Protein AF-A0A3C0JM00-F1 (afdb_monomer_lite)

Sequence (123 aa):
SAAAGGINLKIEYRDLKAKASAVDPAQVEHMDSFAVLSFDSEEAAATHMALMTGPDSGMHDMDETIGDASVSLEANQGGMGSVVAFKKGEWVVSLHTSHPNGDTPLMDRAALESLARAVTGRL

Structure (mmCIF, N/CA/C/O backbone):
data_AF-A0A3C0JM00-F1
#
_entry.id   AF-A0A3C0JM00-F1
#
loop_
_atom_site.group_PDB
_atom_site.id
_atom_site.type_symbol
_atom_site.label_atom_id
_atom_site.label_alt_id
_atom_site.label_comp_id
_atom_site.label_asym_id
_atom_site.label_entity_id
_atom_site.label_seq_id
_atom_site.pdbx_PDB_ins_code
_atom_site.Cartn_x
_atom_site.Cartn_y
_atom_site.Cartn_z
_atom_site.occupancy
_atom_site.B_iso_or_equiv
_atom_site.auth_seq_id
_atom_site.auth_comp_id
_atom_site.auth_asym_id
_atom_site.auth_atom_id
_atom_site.pdbx_PDB_model_num
ATOM 1 N N . SER A 1 1 ? -0.502 17.411 26.386 1.00 37.38 1 SER A N 1
ATOM 2 C CA . SER A 1 1 ? -0.306 15.966 26.595 1.00 37.38 1 SER A CA 1
ATOM 3 C C . SER A 1 1 ? -1.223 15.220 25.648 1.00 37.38 1 SER A C 1
ATOM 5 O O . SER A 1 1 ? -2.420 15.213 25.891 1.00 37.38 1 SER A O 1
ATOM 7 N N . ALA A 1 2 ? -0.708 14.701 24.532 1.00 37.62 2 ALA A N 1
ATOM 8 C CA . ALA A 1 2 ? -1.488 13.876 23.609 1.00 37.62 2 ALA A CA 1
ATOM 9 C C . ALA A 1 2 ? -1.155 12.413 23.910 1.00 37.62 2 ALA A C 1
ATOM 11 O O . ALA A 1 2 ? 0.019 12.045 23.947 1.00 37.62 2 ALA A O 1
ATOM 12 N N . ALA A 1 3 ? -2.174 11.623 24.237 1.00 37.56 3 ALA A N 1
ATOM 13 C CA . ALA A 1 3 ? -2.018 10.226 24.591 1.00 37.56 3 ALA A CA 1
ATOM 14 C C . ALA A 1 3 ? -1.554 9.436 23.363 1.00 37.56 3 ALA A C 1
ATOM 16 O O . ALA A 1 3 ? -2.280 9.325 22.380 1.00 37.56 3 ALA A O 1
ATOM 17 N N . ALA A 1 4 ? -0.352 8.869 23.444 1.00 41.81 4 ALA A N 1
ATOM 18 C CA . ALA A 1 4 ? 0.059 7.754 22.608 1.00 41.81 4 ALA A CA 1
ATOM 19 C C . ALA A 1 4 ? -0.768 6.530 23.035 1.00 41.81 4 ALA A C 1
ATOM 21 O O . ALA A 1 4 ? -0.340 5.729 23.865 1.00 41.81 4 ALA A O 1
ATOM 22 N N . GLY A 1 5 ? -2.007 6.446 22.546 1.00 37.75 5 GLY A N 1
ATOM 23 C CA . GLY A 1 5 ? -2.804 5.230 22.624 1.00 37.75 5 GLY A CA 1
ATOM 24 C C . GLY A 1 5 ? -2.106 4.177 21.778 1.00 37.75 5 GLY A C 1
ATOM 25 O O . GLY A 1 5 ? -2.043 4.316 20.561 1.00 37.75 5 GLY A O 1
ATOM 26 N N . GLY A 1 6 ? -1.504 3.182 22.430 1.00 41.41 6 GLY A N 1
ATOM 27 C CA . GLY A 1 6 ? -0.809 2.092 21.756 1.00 41.41 6 GLY A CA 1
ATOM 28 C C . GLY A 1 6 ? -1.762 1.382 20.805 1.00 41.41 6 GLY A C 1
ATOM 29 O O . GLY A 1 6 ? -2.670 0.683 21.246 1.00 41.41 6 GLY A O 1
ATOM 30 N N . ILE A 1 7 ? -1.565 1.589 19.505 1.00 52.59 7 ILE A N 1
ATOM 31 C CA . ILE A 1 7 ? -2.244 0.829 18.462 1.00 52.59 7 ILE A CA 1
ATOM 32 C C . ILE A 1 7 ? -1.771 -0.619 18.629 1.00 52.59 7 ILE A C 1
ATOM 34 O O . ILE A 1 7 ? -0.581 -0.900 18.468 1.00 52.59 7 ILE A O 1
ATOM 38 N N . ASN A 1 8 ? -2.672 -1.533 18.998 1.00 47.41 8 ASN A N 1
ATOM 39 C CA . ASN A 1 8 ? -2.371 -2.961 18.984 1.00 47.41 8 ASN A CA 1
ATOM 40 C C . ASN A 1 8 ? -2.276 -3.394 17.520 1.00 47.41 8 ASN A C 1
ATOM 42 O O . ASN A 1 8 ? -3.269 -3.619 16.840 1.00 47.41 8 ASN A O 1
ATOM 46 N N . LEU A 1 9 ? -1.050 -3.441 17.010 1.00 42.78 9 LEU A N 1
ATOM 47 C CA . LEU A 1 9 ? -0.777 -3.857 15.646 1.00 42.78 9 LEU A CA 1
ATOM 48 C C . LEU A 1 9 ? -0.596 -5.375 15.625 1.00 42.78 9 LEU A C 1
ATOM 50 O O . LEU A 1 9 ? 0.420 -5.895 16.093 1.00 42.78 9 LEU A O 1
ATOM 54 N N . LYS A 1 10 ? -1.557 -6.101 15.052 1.00 47.41 10 LYS A N 1
ATOM 55 C CA . LYS A 1 10 ? -1.349 -7.509 14.714 1.00 47.41 10 LYS A CA 1
ATOM 56 C C . LYS A 1 10 ? -0.711 -7.595 13.328 1.00 47.41 10 LYS A C 1
ATOM 58 O O . LYS A 1 10 ? -1.399 -7.566 12.313 1.00 47.41 10 LYS A O 1
ATOM 63 N N . ILE A 1 11 ? 0.615 -7.710 13.284 1.00 46.84 11 ILE A N 1
ATOM 64 C CA . ILE A 1 11 ? 1.329 -7.984 12.031 1.00 46.84 11 ILE A CA 1
ATOM 65 C C . ILE A 1 11 ? 1.238 -9.487 11.750 1.00 46.84 11 ILE A C 1
ATOM 67 O O . ILE A 1 11 ? 1.903 -10.289 12.405 1.00 46.84 11 ILE A O 1
ATOM 71 N N . GLU A 1 12 ? 0.423 -9.884 10.775 1.00 46.72 12 GLU A N 1
ATOM 72 C CA . GLU A 1 12 ? 0.455 -11.242 10.228 1.00 46.72 12 GLU A CA 1
ATOM 73 C C . GLU A 1 12 ? 1.286 -11.258 8.945 1.00 46.72 12 GLU A C 1
ATOM 75 O O . GLU A 1 12 ? 0.844 -10.787 7.899 1.00 46.72 12 GLU A O 1
ATOM 80 N N . TYR A 1 13 ? 2.478 -11.856 8.998 1.00 42.78 13 TYR A N 1
ATOM 81 C CA . TYR A 1 13 ? 3.215 -12.168 7.778 1.00 42.78 13 TYR A CA 1
ATOM 82 C C . TYR A 1 13 ? 2.542 -13.359 7.092 1.00 42.78 13 TYR A C 1
ATOM 84 O O . TYR A 1 13 ? 2.705 -14.512 7.495 1.00 42.78 13 TYR A O 1
ATOM 92 N N . ARG A 1 14 ? 1.719 -13.080 6.082 1.00 48.53 14 ARG A N 1
ATOM 93 C CA . ARG A 1 14 ? 1.133 -14.111 5.225 1.00 48.53 14 ARG A CA 1
ATOM 94 C C . ARG A 1 14 ? 2.031 -14.269 4.005 1.00 48.53 14 A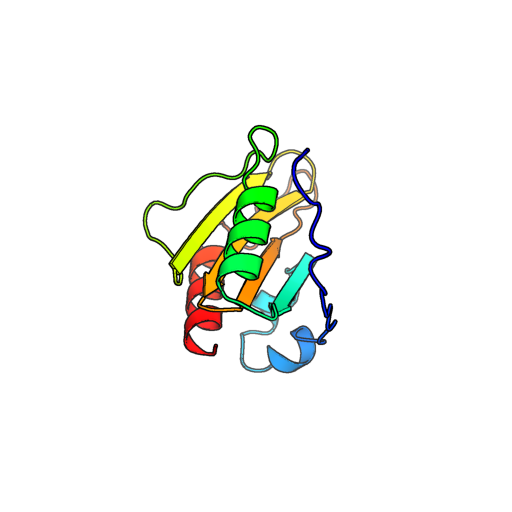RG A C 1
ATOM 96 O O . ARG A 1 14 ? 2.308 -13.287 3.325 1.00 48.53 14 ARG A O 1
ATOM 103 N N . ASP A 1 15 ? 2.443 -15.500 3.708 1.00 55.28 15 ASP A N 1
ATOM 104 C CA . ASP A 1 15 ? 3.100 -15.828 2.440 1.00 55.28 15 ASP A CA 1
ATOM 105 C C . ASP A 1 15 ? 2.067 -15.720 1.310 1.00 55.28 15 ASP A C 1
ATOM 107 O O . ASP A 1 15 ? 1.379 -16.672 0.926 1.00 55.28 15 ASP A O 1
ATOM 111 N N . LEU A 1 16 ? 1.875 -14.488 0.850 1.00 52.75 16 LEU A N 1
ATOM 112 C CA . LEU A 1 16 ? 0.932 -14.163 -0.206 1.00 52.75 16 LEU A CA 1
ATOM 113 C C . LEU A 1 16 ? 1.538 -14.404 -1.587 1.00 52.75 16 LEU A C 1
ATOM 115 O O . LEU A 1 16 ? 0.774 -14.459 -2.542 1.00 52.75 16 LEU A O 1
ATOM 119 N N . LYS A 1 17 ? 2.845 -14.692 -1.689 1.00 48.72 17 LYS A N 1
ATOM 120 C CA . LYS A 1 17 ? 3.467 -15.237 -2.905 1.00 48.72 17 LYS A CA 1
ATOM 121 C C . LYS A 1 17 ? 2.892 -16.619 -3.220 1.00 48.72 17 LYS A C 1
ATOM 123 O O . LYS A 1 17 ? 2.492 -16.864 -4.355 1.00 48.72 17 LYS A O 1
ATOM 128 N N . ALA A 1 18 ? 2.704 -17.467 -2.208 1.00 54.00 18 ALA A N 1
ATOM 129 C CA . ALA A 1 18 ? 1.986 -18.735 -2.368 1.00 54.00 18 ALA A CA 1
ATOM 130 C C . ALA A 1 18 ? 0.491 -18.549 -2.729 1.00 54.00 18 ALA A C 1
ATOM 132 O O . ALA A 1 18 ? -0.062 -19.324 -3.516 1.00 54.00 18 ALA A O 1
ATOM 133 N N . LYS A 1 19 ? -0.179 -17.511 -2.198 1.00 50.06 19 LYS A N 1
ATOM 134 C CA . LYS A 1 19 ? -1.601 -17.215 -2.501 1.00 50.06 19 LYS A CA 1
ATOM 135 C C . LYS A 1 19 ? -1.821 -16.504 -3.840 1.00 50.06 19 LYS A C 1
ATOM 137 O O . LYS A 1 19 ? -2.896 -16.630 -4.420 1.00 50.06 19 LYS A O 1
ATOM 142 N N . ALA A 1 20 ? -0.813 -15.801 -4.340 1.00 46.47 20 ALA A N 1
ATOM 143 C CA . ALA A 1 20 ? -0.782 -15.178 -5.655 1.00 46.47 20 ALA A CA 1
ATOM 144 C C . ALA A 1 20 ? -0.442 -16.181 -6.770 1.00 46.47 20 ALA A C 1
ATOM 146 O O . ALA A 1 20 ? -0.253 -15.773 -7.902 1.00 46.47 20 ALA A O 1
ATOM 147 N N . SER A 1 21 ? -0.444 -17.490 -6.497 1.00 45.66 21 SER A N 1
ATOM 148 C CA . SER A 1 21 ? -0.339 -18.548 -7.518 1.00 45.66 21 SER A CA 1
ATOM 149 C C . SER A 1 21 ? -1.434 -18.495 -8.600 1.00 45.66 21 SER A C 1
ATOM 151 O O . SER A 1 21 ? -1.286 -19.121 -9.644 1.00 45.66 21 SER A O 1
ATOM 153 N N . ALA A 1 22 ? -2.523 -17.751 -8.363 1.00 48.53 22 ALA A N 1
ATOM 154 C CA . ALA A 1 22 ? -3.563 -17.442 -9.351 1.00 48.53 22 ALA A CA 1
ATOM 155 C C . ALA A 1 22 ? -3.298 -16.153 -10.164 1.00 48.53 22 ALA A C 1
ATOM 157 O O . ALA A 1 22 ? -4.057 -15.839 -11.080 1.00 48.53 22 ALA A O 1
ATOM 158 N N . VAL A 1 23 ? -2.268 -15.389 -9.800 1.00 50.69 23 VAL A N 1
ATOM 159 C CA . VAL A 1 23 ? -1.695 -14.277 -10.569 1.00 50.69 23 VAL A CA 1
ATOM 160 C C . VAL A 1 23 ? -0.561 -14.865 -11.413 1.00 50.69 23 VAL A C 1
ATOM 162 O O . VAL A 1 23 ? 0.042 -15.861 -11.015 1.00 50.69 23 VAL A O 1
ATOM 165 N N . ASP A 1 24 ? -0.294 -14.298 -12.591 1.00 54.09 24 ASP A N 1
ATOM 166 C CA . ASP A 1 24 ? 0.822 -14.737 -13.433 1.00 54.09 24 ASP A CA 1
ATOM 167 C C . ASP A 1 24 ? 2.117 -14.795 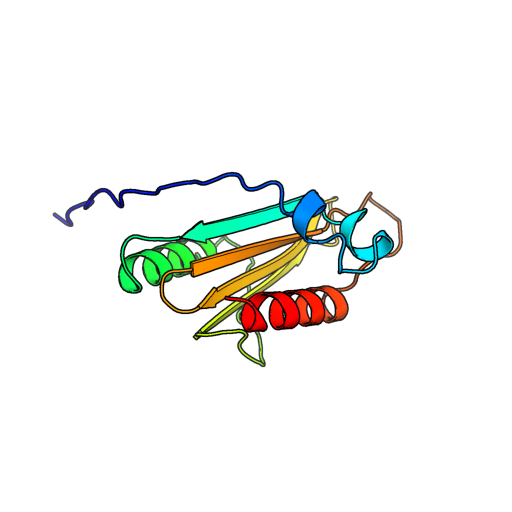-12.589 1.00 54.09 24 ASP A C 1
ATOM 169 O O . ASP A 1 24 ? 2.494 -13.776 -12.001 1.00 54.09 24 ASP A O 1
ATOM 173 N N . PRO A 1 25 ? 2.792 -15.958 -12.486 1.00 55.50 25 PRO A N 1
ATOM 174 C CA . PRO A 1 25 ? 4.016 -16.114 -11.705 1.00 55.50 25 PRO A CA 1
ATOM 175 C C . PRO A 1 25 ? 5.096 -15.085 -12.048 1.00 55.50 25 PRO A C 1
ATOM 177 O O . PRO A 1 25 ? 5.824 -14.666 -11.146 1.00 55.50 25 PRO A O 1
ATOM 180 N N . ALA A 1 26 ? 5.150 -14.622 -13.303 1.00 56.50 26 ALA A N 1
ATOM 181 C CA . ALA A 1 26 ? 6.069 -13.570 -13.727 1.00 56.50 26 ALA A CA 1
ATOM 182 C C . ALA A 1 26 ? 5.807 -12.245 -12.988 1.00 56.50 26 ALA A C 1
ATOM 184 O O . ALA A 1 26 ? 6.739 -11.529 -12.650 1.00 56.50 26 ALA A O 1
ATOM 185 N N . GLN A 1 27 ? 4.556 -11.928 -12.641 1.00 51.81 27 GLN A N 1
ATOM 186 C CA . GLN A 1 27 ? 4.233 -10.713 -11.882 1.00 51.81 27 GLN A CA 1
ATOM 187 C C . GLN A 1 27 ? 4.607 -10.812 -10.395 1.00 51.81 27 GLN A C 1
ATOM 189 O O . GLN A 1 27 ? 4.834 -9.795 -9.745 1.00 51.81 27 GLN A O 1
ATOM 194 N N . VAL A 1 28 ? 4.694 -12.025 -9.840 1.00 54.19 28 VAL A N 1
ATOM 195 C CA . VAL A 1 28 ? 5.012 -12.263 -8.418 1.00 54.19 28 VAL A CA 1
ATOM 196 C C . VAL A 1 28 ? 6.517 -12.459 -8.192 1.00 54.19 28 VAL A C 1
ATOM 198 O O . VAL A 1 28 ? 7.022 -12.239 -7.089 1.00 54.19 28 VAL A O 1
ATOM 201 N N . GLU A 1 29 ? 7.260 -12.867 -9.220 1.00 57.00 29 GLU A N 1
ATOM 202 C CA . GLU A 1 29 ? 8.717 -13.028 -9.166 1.00 57.00 29 GLU A CA 1
ATOM 203 C C . GLU A 1 29 ? 9.459 -11.697 -8.954 1.00 57.00 29 GLU A C 1
ATOM 205 O O . GLU A 1 29 ? 10.543 -11.692 -8.374 1.00 57.00 29 GLU A O 1
ATOM 210 N N . HIS A 1 30 ? 8.853 -10.574 -9.346 1.00 60.38 30 HIS A N 1
ATOM 211 C CA . HIS A 1 30 ? 9.484 -9.246 -9.369 1.00 60.38 30 HIS A CA 1
ATOM 212 C C . HIS A 1 30 ? 9.024 -8.304 -8.246 1.00 60.38 30 HIS A C 1
ATOM 214 O O . HIS A 1 30 ? 9.352 -7.118 -8.239 1.00 60.38 30 HIS A O 1
ATOM 220 N N . MET A 1 31 ? 8.255 -8.830 -7.296 1.00 62.94 31 MET A N 1
ATOM 221 C CA . MET A 1 31 ? 7.823 -8.098 -6.115 1.00 62.94 31 MET A CA 1
ATOM 222 C C . MET A 1 31 ? 8.842 -8.281 -4.995 1.00 62.94 31 MET A C 1
ATOM 224 O O . MET A 1 31 ? 9.113 -9.410 -4.583 1.00 62.94 31 MET A O 1
ATOM 228 N N . ASP A 1 32 ? 9.392 -7.171 -4.508 1.00 65.56 32 ASP A N 1
ATOM 229 C CA . ASP A 1 32 ? 10.389 -7.179 -3.437 1.00 65.56 32 ASP A CA 1
ATOM 230 C C . ASP A 1 32 ? 9.728 -7.478 -2.095 1.00 65.56 32 ASP A C 1
ATOM 232 O O . ASP A 1 32 ? 10.138 -8.367 -1.347 1.00 65.56 32 ASP A O 1
ATOM 236 N N . SER A 1 33 ? 8.618 -6.787 -1.830 1.00 67.44 33 SER A N 1
ATOM 237 C CA . SER A 1 33 ? 7.785 -7.074 -0.677 1.00 67.44 33 SER A CA 1
ATOM 238 C C . SER A 1 33 ? 6.311 -6.777 -0.935 1.00 67.44 33 SER A C 1
ATOM 240 O O . SER A 1 33 ? 5.926 -5.876 -1.680 1.00 67.44 33 SER A O 1
ATOM 242 N N . PHE A 1 34 ? 5.474 -7.593 -0.302 1.00 73.75 34 PHE A N 1
ATOM 243 C CA . PHE A 1 34 ? 4.024 -7.469 -0.278 1.00 73.75 34 PHE A CA 1
ATOM 244 C C . PHE A 1 34 ? 3.599 -7.554 1.181 1.00 73.75 34 PHE A C 1
ATOM 246 O O . PHE A 1 34 ? 3.802 -8.590 1.822 1.00 73.75 34 PHE A O 1
ATOM 253 N N . ALA A 1 35 ? 3.011 -6.487 1.711 1.00 75.94 35 ALA A N 1
ATOM 254 C CA . ALA A 1 35 ? 2.544 -6.452 3.090 1.00 75.94 35 ALA A CA 1
ATOM 255 C C . ALA A 1 35 ? 1.051 -6.127 3.148 1.00 75.94 35 ALA A C 1
ATOM 257 O O . ALA A 1 35 ? 0.575 -5.218 2.470 1.00 75.94 35 ALA A O 1
ATOM 258 N N . VAL A 1 36 ? 0.329 -6.868 3.990 1.00 79.38 36 VAL A N 1
ATOM 259 C CA . VAL A 1 36 ? -1.079 -6.619 4.323 1.00 79.38 36 VAL A CA 1
ATOM 260 C C . VAL A 1 36 ? -1.182 -6.521 5.827 1.00 79.38 36 VAL A C 1
ATOM 262 O O . VAL A 1 36 ? -0.773 -7.433 6.544 1.00 79.38 36 VAL A O 1
ATOM 265 N N . LEU A 1 37 ? -1.743 -5.419 6.289 1.00 79.62 37 LEU A N 1
ATOM 266 C CA . LEU A 1 37 ? -1.958 -5.117 7.689 1.00 79.62 37 LEU A CA 1
ATOM 267 C C . LEU A 1 37 ? -3.464 -5.000 7.910 1.00 79.62 37 LEU A C 1
ATOM 269 O O . LEU A 1 37 ? -4.138 -4.265 7.193 1.00 79.62 37 LEU A O 1
ATOM 273 N N . SER A 1 38 ? -3.986 -5.728 8.891 1.00 81.88 38 SER A N 1
ATOM 274 C CA . SER A 1 38 ? -5.326 -5.501 9.438 1.00 81.88 38 SER A CA 1
ATOM 275 C C . SER A 1 38 ? -5.198 -4.764 10.760 1.00 81.88 38 SER A C 1
ATOM 277 O O . SER A 1 38 ? -4.370 -5.142 11.594 1.00 81.88 38 SER A O 1
ATOM 279 N N . PHE A 1 39 ? -6.036 -3.763 10.966 1.00 81.25 39 PHE A N 1
ATOM 280 C CA . PHE A 1 39 ? -6.101 -2.988 12.197 1.00 81.25 39 PHE A CA 1
ATOM 281 C C . PHE A 1 39 ? -7.389 -3.304 12.952 1.00 81.25 39 PHE A C 1
ATOM 283 O O . PHE A 1 39 ? -8.365 -3.726 12.353 1.00 81.25 39 PHE A O 1
ATOM 290 N N . ASP A 1 40 ? -7.417 -3.052 14.261 1.00 81.75 40 ASP A N 1
ATOM 291 C CA . ASP A 1 40 ? -8.630 -3.252 15.071 1.00 81.75 40 ASP A CA 1
ATOM 292 C C . ASP A 1 40 ? -9.749 -2.239 14.739 1.00 81.75 40 ASP A C 1
ATOM 294 O O . ASP A 1 40 ? -10.876 -2.360 15.221 1.00 81.75 40 ASP A O 1
ATOM 298 N N . SER A 1 41 ? -9.437 -1.194 13.963 1.00 86.44 41 SER A N 1
ATOM 299 C CA . SER A 1 41 ? -10.403 -0.202 13.502 1.00 86.44 41 SER A CA 1
ATOM 300 C C . SER A 1 41 ? -9.968 0.483 12.208 1.00 86.44 41 SER A C 1
ATOM 302 O O . SER A 1 41 ? -8.781 0.591 11.884 1.00 86.44 41 SER A O 1
ATOM 304 N N . GLU A 1 42 ? -10.950 1.033 11.497 1.00 89.38 42 GLU A N 1
ATOM 305 C CA . GLU A 1 42 ? -10.718 1.870 10.323 1.00 89.38 42 GLU A CA 1
ATOM 306 C C . GLU A 1 42 ? -9.902 3.135 10.651 1.00 89.38 42 GLU A C 1
ATOM 308 O O . GLU A 1 42 ? -9.055 3.556 9.863 1.00 89.38 42 GLU A O 1
ATOM 313 N N . GLU A 1 43 ? -10.108 3.717 11.835 1.00 88.94 43 GLU A N 1
ATOM 314 C CA . GLU A 1 43 ? -9.375 4.899 12.301 1.00 88.94 43 GLU A CA 1
ATOM 315 C C . GLU A 1 43 ? -7.889 4.589 12.542 1.00 88.94 43 GLU A C 1
ATOM 317 O O . GLU A 1 43 ? -7.013 5.390 12.204 1.00 88.94 43 GLU A O 1
ATOM 322 N N . ALA A 1 44 ? -7.581 3.394 13.056 1.00 86.56 44 ALA A N 1
ATOM 323 C CA . ALA A 1 44 ? -6.207 2.932 13.217 1.00 86.56 44 ALA A CA 1
ATOM 324 C C . ALA A 1 44 ? -5.533 2.683 11.855 1.00 86.56 44 ALA A C 1
ATOM 326 O O . ALA A 1 44 ? -4.388 3.097 11.661 1.00 86.56 44 ALA A O 1
ATOM 327 N N . ALA A 1 45 ? -6.255 2.107 10.887 1.00 87.12 45 ALA A N 1
ATOM 328 C CA . ALA A 1 45 ? -5.773 1.965 9.511 1.00 87.12 45 ALA A CA 1
ATOM 329 C C . ALA A 1 45 ? -5.521 3.331 8.843 1.00 87.12 45 ALA A C 1
ATOM 331 O O . ALA A 1 45 ? -4.490 3.528 8.198 1.00 87.12 45 ALA A O 1
ATOM 332 N N . ALA A 1 46 ? -6.419 4.304 9.034 1.00 89.31 46 ALA A N 1
ATOM 333 C CA . ALA A 1 46 ? -6.257 5.665 8.518 1.00 89.31 46 ALA A CA 1
ATOM 334 C C . ALA A 1 46 ? -5.065 6.392 9.163 1.00 89.31 46 ALA A C 1
ATOM 336 O O . ALA A 1 46 ? -4.284 7.039 8.467 1.00 89.31 46 ALA A O 1
ATOM 337 N N . THR A 1 47 ? -4.878 6.232 10.476 1.00 90.12 47 THR A N 1
ATOM 338 C CA . THR A 1 47 ? -3.716 6.774 11.199 1.00 90.12 47 THR A CA 1
ATOM 339 C C . THR A 1 47 ? -2.416 6.187 10.655 1.00 90.12 47 THR A C 1
ATOM 341 O O . THR A 1 47 ? -1.446 6.914 10.453 1.00 90.12 47 THR A O 1
ATOM 344 N N . HIS A 1 48 ? -2.392 4.882 10.372 1.00 88.00 48 HIS A N 1
ATOM 345 C CA . HIS A 1 48 ? -1.224 4.245 9.776 1.00 88.00 48 HIS A CA 1
ATOM 346 C C . HIS A 1 48 ? -0.930 4.767 8.365 1.00 88.00 48 HIS A C 1
ATOM 348 O O . HIS A 1 48 ? 0.218 5.101 8.078 1.00 88.00 48 HIS A O 1
ATOM 354 N N . MET A 1 49 ? -1.953 4.919 7.515 1.00 87.31 49 MET A N 1
ATOM 355 C CA . MET A 1 49 ? -1.782 5.547 6.198 1.00 87.31 49 MET A CA 1
ATOM 356 C C . MET A 1 49 ? -1.206 6.961 6.316 1.00 87.31 49 MET A C 1
ATOM 358 O O . MET A 1 49 ? -0.251 7.279 5.619 1.00 87.31 49 MET A O 1
ATOM 362 N N . ALA A 1 50 ? -1.704 7.779 7.247 1.00 87.69 50 ALA A N 1
ATOM 363 C CA . ALA A 1 50 ? -1.188 9.132 7.462 1.00 87.69 50 ALA A CA 1
ATOM 364 C C . ALA A 1 50 ? 0.289 9.154 7.905 1.00 87.69 50 ALA A C 1
ATOM 366 O O . ALA A 1 50 ? 1.030 10.069 7.546 1.00 87.69 50 ALA A O 1
ATOM 367 N N . LEU A 1 51 ? 0.737 8.146 8.666 1.00 85.94 51 LEU A N 1
ATOM 368 C CA . LEU A 1 51 ? 2.152 7.985 9.018 1.00 85.94 51 LEU A CA 1
ATOM 369 C C . LEU A 1 51 ? 3.006 7.613 7.799 1.00 85.94 51 LEU A C 1
ATOM 371 O O . LEU A 1 51 ? 4.132 8.096 7.682 1.00 85.94 51 LEU A O 1
ATOM 375 N N . MET A 1 52 ? 2.481 6.787 6.888 1.00 80.31 52 MET A N 1
ATOM 376 C CA . MET A 1 52 ? 3.167 6.434 5.639 1.00 80.31 52 MET A CA 1
ATOM 377 C C . MET A 1 52 ? 3.313 7.627 4.689 1.00 80.31 52 MET A C 1
ATOM 379 O O . MET A 1 52 ? 4.290 7.691 3.951 1.00 80.31 52 MET A O 1
ATOM 383 N N . THR A 1 53 ? 2.375 8.574 4.724 1.00 83.56 53 THR A N 1
ATOM 384 C CA . THR A 1 53 ? 2.339 9.760 3.852 1.00 83.56 53 THR A CA 1
ATOM 385 C C . THR A 1 53 ? 2.878 11.015 4.536 1.00 83.56 53 THR A C 1
ATOM 387 O O . THR A 1 53 ? 2.471 12.132 4.216 1.00 83.56 53 THR A O 1
ATOM 390 N N . GLY A 1 54 ? 3.768 10.856 5.520 1.00 79.38 54 GLY A N 1
ATOM 391 C CA . GLY A 1 54 ? 4.403 11.985 6.194 1.00 79.38 54 GLY A CA 1
ATOM 392 C C . GLY A 1 54 ? 5.155 12.908 5.216 1.00 79.38 54 GLY A C 1
ATOM 393 O O . GLY A 1 54 ? 5.509 12.482 4.114 1.00 79.38 54 GLY A O 1
ATOM 394 N N . PRO A 1 55 ? 5.450 14.159 5.612 1.00 75.00 55 PRO A N 1
ATOM 395 C CA . PRO A 1 55 ? 6.032 15.181 4.731 1.00 75.00 55 PRO A CA 1
ATOM 396 C C . PRO A 1 55 ? 7.380 14.788 4.103 1.00 75.00 55 PRO A C 1
ATOM 398 O O . PRO A 1 55 ? 7.717 15.288 3.035 1.00 75.00 55 PRO A O 1
ATOM 401 N N . ASP A 1 56 ? 8.114 13.861 4.724 1.00 78.06 56 ASP A N 1
ATOM 402 C CA . ASP A 1 56 ? 9.416 13.371 4.252 1.00 78.06 56 ASP A CA 1
ATOM 403 C C . ASP A 1 56 ? 9.338 12.005 3.543 1.00 78.06 56 ASP A C 1
ATOM 405 O O . ASP A 1 56 ? 10.364 11.431 3.183 1.00 78.06 56 ASP A O 1
ATOM 409 N N . SER A 1 57 ? 8.135 11.451 3.358 1.00 79.94 57 SER A N 1
ATOM 410 C CA . SER A 1 57 ? 7.953 10.107 2.789 1.00 79.94 57 SER A CA 1
ATOM 411 C C . SER A 1 57 ? 8.254 10.029 1.291 1.00 79.94 57 SER A C 1
ATOM 413 O O . SER A 1 57 ? 8.538 8.950 0.778 1.00 79.94 57 SER A O 1
ATOM 415 N N . GLY A 1 58 ? 8.145 11.153 0.575 1.00 82.94 58 GLY A N 1
ATOM 416 C CA . GLY A 1 58 ? 8.164 11.180 -0.890 1.00 82.94 58 GLY A CA 1
ATOM 417 C C . GLY A 1 58 ? 6.945 10.516 -1.544 1.00 82.94 58 GLY A C 1
ATOM 418 O O . GLY A 1 58 ? 6.857 10.503 -2.766 1.00 82.94 58 GLY A O 1
ATOM 419 N N . MET A 1 59 ? 6.005 9.980 -0.760 1.00 86.25 59 MET A N 1
ATOM 420 C CA . MET A 1 59 ? 4.767 9.397 -1.266 1.00 86.25 59 MET A CA 1
ATOM 421 C C . MET A 1 59 ? 3.838 10.507 -1.761 1.00 86.25 59 MET A C 1
ATOM 423 O O . MET A 1 59 ? 3.736 11.579 -1.159 1.00 86.25 59 MET A O 1
ATOM 427 N N . HIS A 1 60 ? 3.126 10.227 -2.841 1.00 86.56 60 HIS A N 1
ATOM 428 C CA . HIS A 1 60 ? 2.164 11.131 -3.451 1.00 86.56 60 HIS A CA 1
ATOM 429 C C . HIS A 1 60 ? 0.791 10.473 -3.512 1.00 86.56 60 HIS A C 1
ATOM 431 O O . HIS A 1 60 ? 0.687 9.275 -3.790 1.00 86.56 60 HIS A O 1
ATOM 437 N N . ASP A 1 61 ? -0.258 11.260 -3.279 1.00 88.50 61 ASP A N 1
ATOM 438 C CA . ASP A 1 61 ? -1.630 10.819 -3.513 1.00 88.50 61 ASP A CA 1
ATOM 439 C C . ASP A 1 61 ? -1.813 10.403 -4.973 1.00 88.50 61 ASP A C 1
ATOM 441 O O . ASP A 1 61 ? -1.257 11.012 -5.890 1.00 88.50 61 ASP A O 1
ATOM 445 N N . MET A 1 62 ? -2.577 9.335 -5.184 1.00 88.38 62 MET A N 1
ATOM 446 C CA . MET A 1 62 ? -2.925 8.894 -6.531 1.00 88.38 62 MET A CA 1
ATOM 447 C C . MET A 1 62 ? -4.077 9.725 -7.098 1.00 88.38 62 MET A C 1
ATOM 449 O O . MET A 1 62 ? -5.032 10.028 -6.385 1.00 88.38 62 MET A O 1
ATOM 453 N N . ASP A 1 63 ? -4.033 10.001 -8.404 1.00 84.56 63 ASP A N 1
ATOM 454 C CA . ASP A 1 63 ? -5.111 10.709 -9.108 1.00 84.56 63 ASP A CA 1
ATOM 455 C C . ASP A 1 63 ? -6.442 9.938 -9.061 1.00 84.56 63 ASP A C 1
ATOM 457 O O . ASP A 1 63 ? -7.511 10.527 -8.897 1.00 84.56 63 ASP A O 1
ATOM 461 N N . GLU A 1 64 ? -6.383 8.607 -9.189 1.00 88.81 64 GLU A N 1
ATOM 462 C CA . GLU A 1 64 ? -7.536 7.720 -9.036 1.00 88.81 64 GLU A CA 1
ATOM 463 C C . GLU A 1 64 ? -7.341 6.799 -7.831 1.00 88.81 64 GLU A C 1
ATOM 465 O O . GLU A 1 64 ? -6.597 5.814 -7.895 1.00 88.81 64 GLU A O 1
ATOM 470 N N . THR A 1 65 ? -8.074 7.090 -6.758 1.00 91.06 65 THR A N 1
ATOM 471 C CA . THR A 1 65 ? -7.995 6.358 -5.496 1.00 91.06 65 THR A CA 1
ATOM 472 C C . THR A 1 65 ? -8.298 4.867 -5.654 1.00 91.06 65 THR A C 1
ATOM 474 O O . THR A 1 65 ? -9.291 4.462 -6.264 1.00 91.06 65 THR A O 1
ATOM 477 N N . ILE A 1 66 ? -7.452 4.039 -5.047 1.00 89.50 66 ILE A N 1
ATOM 478 C CA . ILE A 1 66 ? -7.671 2.609 -4.849 1.00 89.50 66 ILE A CA 1
ATOM 479 C C . ILE A 1 66 ? -8.202 2.398 -3.425 1.00 89.50 66 ILE A C 1
ATOM 481 O O . ILE A 1 66 ? -7.568 2.807 -2.457 1.00 89.50 66 ILE A O 1
ATOM 485 N N . GLY A 1 67 ? -9.353 1.734 -3.287 1.00 90.25 67 GLY A N 1
ATOM 486 C CA . GLY A 1 67 ? -10.006 1.574 -1.984 1.00 90.25 67 GLY A CA 1
ATOM 487 C C . GLY A 1 67 ? -10.545 2.907 -1.460 1.00 90.25 67 GLY A C 1
ATOM 488 O O . GLY A 1 67 ? -11.200 3.632 -2.205 1.00 90.25 67 GLY A O 1
ATOM 489 N N . ASP A 1 68 ? -10.269 3.220 -0.194 1.00 91.69 68 ASP A N 1
ATOM 490 C CA . ASP A 1 68 ? -10.696 4.473 0.448 1.00 91.69 68 ASP A CA 1
ATOM 491 C C . ASP A 1 68 ? -9.632 5.575 0.328 1.00 91.69 68 ASP A C 1
ATOM 493 O O . ASP A 1 68 ? -9.956 6.760 0.322 1.00 91.69 68 ASP A O 1
ATOM 497 N N . ALA A 1 69 ? -8.355 5.182 0.276 1.00 91.69 69 ALA A N 1
ATOM 498 C CA . ALA A 1 69 ? -7.202 6.071 0.168 1.00 91.69 69 ALA A CA 1
ATOM 499 C C . ALA A 1 69 ? -6.022 5.309 -0.439 1.00 91.69 69 ALA A C 1
ATOM 501 O O . ALA A 1 69 ? -5.793 4.153 -0.078 1.00 91.69 69 ALA A O 1
ATOM 502 N N . SER A 1 70 ? -5.241 5.954 -1.305 1.00 91.94 70 SER A N 1
ATOM 503 C CA . SER A 1 70 ? -4.072 5.329 -1.921 1.00 91.94 70 SER A CA 1
ATOM 504 C C . SER A 1 70 ? -2.994 6.329 -2.292 1.00 91.94 70 SER A C 1
ATOM 506 O O . SER A 1 70 ? -3.284 7.423 -2.775 1.00 91.94 70 SER A O 1
ATOM 508 N N . VAL A 1 71 ? -1.752 5.893 -2.132 1.00 90.81 71 VAL A N 1
ATOM 509 C CA . VAL A 1 71 ? -0.551 6.666 -2.411 1.00 90.81 71 VAL A CA 1
ATOM 510 C C . VAL A 1 71 ? 0.455 5.845 -3.198 1.00 90.81 71 VAL A C 1
ATOM 512 O O . VAL A 1 71 ? 0.462 4.612 -3.143 1.00 90.81 71 VAL A O 1
ATOM 515 N N . SER A 1 72 ? 1.334 6.539 -3.907 1.00 89.75 72 SER A N 1
ATOM 516 C CA . SER A 1 72 ? 2.402 5.925 -4.681 1.00 89.75 72 SER A CA 1
ATOM 517 C C . SER A 1 72 ? 3.710 6.699 -4.569 1.00 89.75 72 SER A C 1
ATOM 519 O O . SER A 1 72 ? 3.718 7.899 -4.304 1.00 89.75 72 SER A O 1
ATOM 521 N N . LEU A 1 73 ? 4.819 6.005 -4.786 1.00 85.19 73 LEU A N 1
ATOM 522 C CA . LEU A 1 73 ? 6.151 6.579 -4.928 1.00 85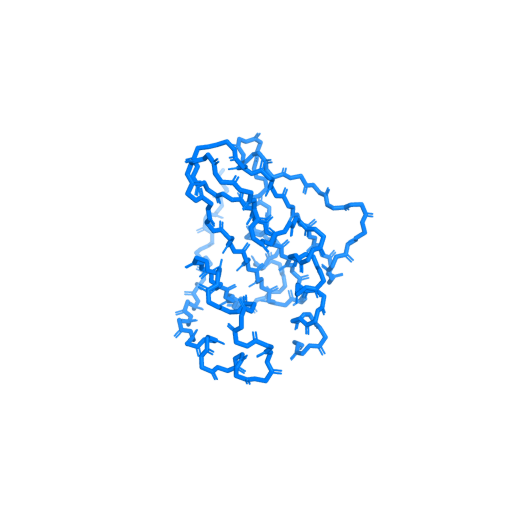.19 73 LEU A CA 1
ATOM 523 C C . LEU A 1 73 ? 6.856 5.857 -6.070 1.00 85.19 73 LEU A C 1
ATOM 525 O O . LEU A 1 73 ? 6.876 4.630 -6.111 1.00 85.19 73 LEU A O 1
ATOM 529 N N . GLU A 1 74 ? 7.479 6.614 -6.967 1.00 78.94 74 GLU A N 1
ATOM 530 C CA . GLU A 1 74 ? 8.412 6.072 -7.953 1.00 78.94 74 GLU A CA 1
ATOM 531 C C . GLU A 1 74 ? 9.836 6.453 -7.552 1.00 78.94 74 GLU A C 1
ATOM 533 O O . GLU A 1 74 ? 10.312 7.555 -7.822 1.00 78.94 74 GLU A O 1
ATOM 538 N N . ALA A 1 75 ? 10.530 5.519 -6.908 1.00 69.25 75 ALA A N 1
ATOM 539 C CA . ALA A 1 75 ? 11.920 5.637 -6.485 1.00 69.25 75 ALA A CA 1
ATOM 540 C C . ALA A 1 75 ? 12.844 4.823 -7.413 1.00 69.25 75 ALA A C 1
ATOM 542 O O . ALA A 1 75 ? 13.733 4.089 -6.977 1.00 69.25 75 ALA A O 1
ATOM 543 N N . ASN A 1 76 ? 12.641 4.976 -8.728 1.00 62.06 76 ASN A N 1
ATOM 544 C CA . ASN A 1 76 ? 13.411 4.272 -9.764 1.00 62.06 76 ASN A CA 1
ATOM 545 C C . ASN A 1 76 ? 14.909 4.647 -9.747 1.00 62.06 76 ASN A C 1
ATOM 547 O O . ASN A 1 76 ? 15.744 3.916 -10.276 1.00 62.06 76 ASN A O 1
ATOM 551 N N . GLN A 1 77 ? 15.264 5.773 -9.120 1.00 53.94 77 GLN A N 1
ATOM 552 C CA . GLN A 1 77 ? 16.646 6.161 -8.846 1.00 53.94 77 GLN A CA 1
ATOM 553 C C . GLN A 1 77 ? 17.098 5.543 -7.514 1.00 53.94 77 GLN A C 1
ATOM 555 O O . GLN A 1 77 ? 16.630 5.950 -6.454 1.00 53.94 77 GLN A O 1
ATOM 560 N N . GLY A 1 78 ? 18.035 4.590 -7.557 1.00 55.84 78 GLY A N 1
ATOM 561 C CA . GLY A 1 78 ? 18.718 4.085 -6.358 1.00 55.84 78 GLY A CA 1
ATOM 562 C C . GLY A 1 78 ? 18.316 2.692 -5.873 1.00 55.84 78 GLY A C 1
ATOM 563 O O . GLY A 1 78 ? 18.598 2.366 -4.723 1.00 55.84 78 GLY A O 1
ATOM 564 N N . GLY A 1 79 ? 17.701 1.856 -6.710 1.00 55.78 79 GLY A N 1
ATOM 565 C CA . GLY A 1 79 ? 17.483 0.448 -6.366 1.00 55.78 79 GLY A CA 1
ATOM 566 C C . GLY A 1 79 ? 16.064 0.096 -5.908 1.00 55.78 79 GLY A C 1
ATOM 567 O O . GLY A 1 79 ? 15.680 -1.072 -5.910 1.00 55.78 79 GLY A O 1
ATOM 568 N N . MET A 1 80 ? 15.304 1.106 -5.476 1.00 58.53 80 MET A N 1
ATOM 569 C CA . MET A 1 80 ? 14.097 0.943 -4.657 1.00 58.53 80 MET A CA 1
ATOM 570 C C . MET A 1 80 ? 12.811 0.692 -5.442 1.00 58.53 80 MET A C 1
ATOM 572 O O . MET A 1 80 ? 11.825 0.332 -4.821 1.00 58.53 80 MET A O 1
ATOM 576 N N .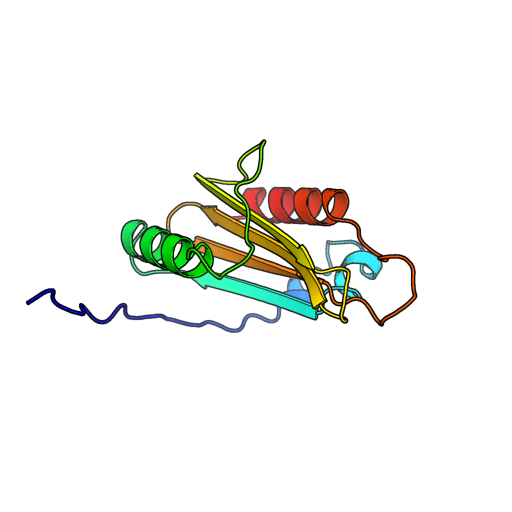 GLY A 1 81 ? 12.811 0.879 -6.766 1.00 73.00 81 GLY A N 1
ATOM 577 C CA . GLY A 1 81 ? 11.638 0.637 -7.607 1.00 73.00 81 GLY A CA 1
ATOM 578 C C . GLY A 1 81 ? 10.445 1.532 -7.260 1.00 73.00 81 GLY A C 1
ATOM 579 O O . GLY A 1 81 ? 10.604 2.713 -6.958 1.00 73.00 81 GLY A O 1
ATOM 580 N N . SER A 1 82 ? 9.235 0.989 -7.366 1.00 79.75 82 SER A N 1
ATOM 581 C CA . SER A 1 82 ? 7.974 1.698 -7.134 1.00 79.75 82 SER A CA 1
ATOM 582 C C . SER A 1 82 ? 7.234 1.123 -5.931 1.00 79.75 82 SER A C 1
ATOM 584 O O . SER A 1 82 ? 7.225 -0.088 -5.704 1.00 79.75 82 SER A O 1
ATOM 586 N N . VAL A 1 83 ? 6.559 1.998 -5.193 1.00 83.75 83 VAL A N 1
ATOM 587 C CA . VAL A 1 83 ? 5.697 1.644 -4.067 1.00 83.75 83 VAL A CA 1
ATOM 588 C C . VAL A 1 83 ? 4.276 2.091 -4.376 1.00 83.75 83 VAL A C 1
ATOM 590 O O . VAL A 1 83 ? 4.062 3.226 -4.796 1.00 83.75 83 VAL A O 1
ATOM 593 N N . VAL A 1 84 ? 3.299 1.220 -4.134 1.00 88.62 84 VAL A N 1
ATOM 594 C CA . VAL A 1 84 ? 1.875 1.580 -4.073 1.00 88.62 84 VAL A CA 1
ATOM 595 C C . VAL A 1 84 ? 1.327 1.081 -2.749 1.00 88.62 84 VAL A C 1
ATOM 597 O O . VAL A 1 84 ? 1.478 -0.095 -2.416 1.00 88.62 84 VAL A O 1
ATOM 600 N N . ALA A 1 85 ? 0.677 1.961 -1.995 1.00 89.62 85 ALA A N 1
ATOM 601 C CA . ALA A 1 85 ? -0.005 1.600 -0.764 1.00 89.62 85 ALA A CA 1
ATOM 602 C C . ALA A 1 85 ? -1.444 2.103 -0.774 1.00 89.62 85 ALA A C 1
ATOM 604 O O . ALA A 1 85 ? -1.717 3.201 -1.253 1.00 89.62 85 ALA A O 1
ATOM 605 N N . PHE A 1 86 ? -2.370 1.309 -0.246 1.00 91.94 86 PHE A N 1
ATOM 606 C CA . PHE A 1 86 ? -3.776 1.683 -0.172 1.00 91.94 86 PHE A CA 1
ATOM 607 C C . PHE A 1 86 ? -4.453 1.148 1.084 1.00 91.94 86 PHE A C 1
ATOM 609 O O . PHE A 1 86 ? -4.042 0.133 1.651 1.00 91.94 86 PHE A O 1
ATOM 616 N N . LYS A 1 87 ? -5.537 1.815 1.480 1.00 92.94 87 LYS A N 1
ATOM 617 C CA . LYS A 1 87 ? -6.437 1.397 2.554 1.00 92.94 87 LYS A CA 1
ATOM 618 C C . LYS A 1 87 ? -7.795 0.989 1.997 1.00 92.94 87 LYS A C 1
ATOM 620 O O . LYS A 1 87 ? -8.316 1.633 1.088 1.00 92.94 87 LYS A O 1
ATOM 625 N N . LYS A 1 88 ? -8.393 -0.041 2.598 1.00 90.50 88 LYS A N 1
ATOM 626 C CA . LYS A 1 88 ? -9.807 -0.402 2.431 1.00 90.50 88 LYS A CA 1
ATOM 627 C C . LYS A 1 88 ? -10.379 -0.873 3.771 1.00 90.50 88 LYS A C 1
ATOM 629 O O . LYS A 1 88 ? -9.986 -1.927 4.267 1.00 90.50 88 LYS A O 1
ATOM 634 N N . GLY A 1 89 ? -11.295 -0.112 4.361 1.00 90.50 89 GLY A N 1
ATOM 635 C CA . GLY A 1 89 ? -11.802 -0.355 5.712 1.00 90.50 89 GLY A CA 1
ATOM 636 C C . GLY A 1 89 ? -10.661 -0.447 6.729 1.00 90.50 89 GLY A C 1
ATOM 637 O O . GLY A 1 89 ? -9.817 0.440 6.814 1.00 90.50 89 GLY A O 1
ATOM 638 N N . GLU A 1 90 ? -10.601 -1.544 7.476 1.00 89.50 90 GLU A N 1
ATOM 639 C CA . GLU A 1 90 ? -9.557 -1.820 8.475 1.00 89.50 90 GLU A CA 1
ATOM 640 C C . GLU A 1 90 ? -8.236 -2.361 7.890 1.00 89.50 90 GLU A C 1
ATOM 642 O O . GLU A 1 90 ? -7.316 -2.697 8.637 1.00 89.50 90 GLU A O 1
ATOM 647 N N . TRP A 1 91 ? -8.126 -2.461 6.563 1.00 85.31 91 TRP A N 1
ATOM 648 C CA . TRP A 1 91 ? -6.974 -3.047 5.882 1.00 85.31 91 TRP A CA 1
ATOM 649 C C . TRP A 1 91 ? -6.078 -1.980 5.269 1.00 85.31 91 TRP A C 1
ATOM 651 O O . TRP A 1 91 ? -6.565 -1.070 4.601 1.00 85.31 91 TRP A O 1
ATOM 661 N N . VAL A 1 92 ? -4.765 -2.153 5.414 1.00 86.88 92 VAL A N 1
ATOM 662 C CA . VAL A 1 92 ? -3.739 -1.435 4.651 1.00 86.88 92 VAL A CA 1
ATOM 663 C C . VAL A 1 92 ? -2.899 -2.444 3.882 1.00 86.88 92 VAL A C 1
ATOM 665 O O . VAL A 1 92 ? -2.447 -3.445 4.436 1.00 86.88 92 VAL A O 1
ATOM 668 N N . VAL A 1 93 ? -2.676 -2.178 2.601 1.00 86.44 93 VAL A N 1
ATOM 669 C CA . VAL A 1 93 ? -1.823 -2.980 1.723 1.00 86.44 93 VAL A CA 1
ATOM 670 C C . VAL A 1 93 ? -0.698 -2.102 1.206 1.00 86.44 93 VAL A C 1
ATOM 672 O O . VAL A 1 93 ? -0.949 -0.967 0.812 1.00 86.44 93 VAL A O 1
ATOM 675 N N . SER A 1 94 ? 0.523 -2.630 1.166 1.00 85.69 94 SER A N 1
ATOM 676 C CA . SER A 1 94 ? 1.645 -1.993 0.472 1.00 85.69 94 SER A CA 1
ATOM 677 C C . SER A 1 94 ? 2.358 -2.990 -0.433 1.00 85.69 94 SER A C 1
ATOM 679 O O . SER A 1 94 ? 2.614 -4.135 -0.045 1.00 85.69 94 SER A O 1
ATOM 681 N N . LEU A 1 95 ? 2.639 -2.541 -1.650 1.00 83.75 95 LEU A N 1
ATOM 682 C CA . LEU A 1 95 ? 3.308 -3.282 -2.706 1.00 83.75 95 LEU A CA 1
ATOM 683 C C . LEU A 1 95 ? 4.600 -2.552 -3.048 1.00 83.75 95 LEU A C 1
ATOM 685 O O . LEU A 1 95 ? 4.555 -1.356 -3.338 1.00 83.75 95 LEU A O 1
ATOM 689 N N . HIS A 1 96 ? 5.718 -3.270 -3.025 1.00 78.31 96 HIS A N 1
ATOM 690 C CA . HIS A 1 96 ? 7.045 -2.728 -3.300 1.00 78.31 96 HIS A CA 1
ATOM 691 C C . HIS A 1 96 ? 7.671 -3.533 -4.431 1.00 78.31 96 HIS A C 1
ATOM 693 O O . HIS A 1 96 ? 7.770 -4.762 -4.350 1.00 78.31 96 HIS A O 1
ATOM 699 N N . THR A 1 97 ? 8.103 -2.853 -5.483 1.00 73.00 97 THR A N 1
ATOM 700 C CA . THR A 1 97 ? 8.986 -3.441 -6.492 1.00 73.00 97 THR A CA 1
ATOM 701 C C . THR A 1 97 ? 10.417 -3.040 -6.173 1.00 73.00 97 THR A C 1
ATOM 703 O O . THR A 1 97 ? 10.637 -1.954 -5.661 1.00 73.00 97 THR A O 1
ATOM 706 N N . SER A 1 98 ? 11.400 -3.890 -6.461 1.00 64.19 98 SER A N 1
ATOM 707 C CA . SER A 1 98 ? 12.811 -3.493 -6.441 1.00 64.19 98 SER A CA 1
ATOM 708 C C . SER A 1 98 ? 13.322 -3.375 -7.865 1.00 64.19 98 SER A C 1
ATOM 710 O O . SER A 1 98 ? 12.837 -4.036 -8.787 1.00 64.19 98 SER A O 1
ATOM 712 N N . HIS A 1 99 ? 14.280 -2.478 -8.066 1.00 62.09 99 HIS A N 1
ATOM 713 C CA . HIS A 1 99 ? 14.817 -2.198 -9.385 1.00 62.09 99 HIS A CA 1
ATOM 714 C C . HIS A 1 99 ? 16.346 -2.182 -9.343 1.00 62.09 99 HIS A C 1
ATOM 716 O O . HIS A 1 99 ? 16.904 -1.200 -8.870 1.00 62.09 99 HIS A O 1
ATOM 722 N N . PRO A 1 100 ? 17.062 -3.219 -9.811 1.00 56.03 100 PRO A N 1
ATOM 723 C CA . PRO A 1 100 ? 18.520 -3.163 -9.874 1.00 56.03 100 PRO A CA 1
ATOM 724 C C . PRO A 1 100 ? 18.982 -1.966 -10.724 1.00 56.03 100 PRO A C 1
ATOM 726 O O . PRO A 1 100 ? 18.458 -1.712 -11.804 1.00 56.03 100 PRO A O 1
ATOM 729 N N . ASN A 1 101 ? 19.944 -1.196 -10.201 1.00 54.81 101 ASN A N 1
ATOM 730 C CA . ASN A 1 101 ? 20.387 0.064 -10.806 1.00 54.81 101 ASN A CA 1
ATOM 731 C C . ASN A 1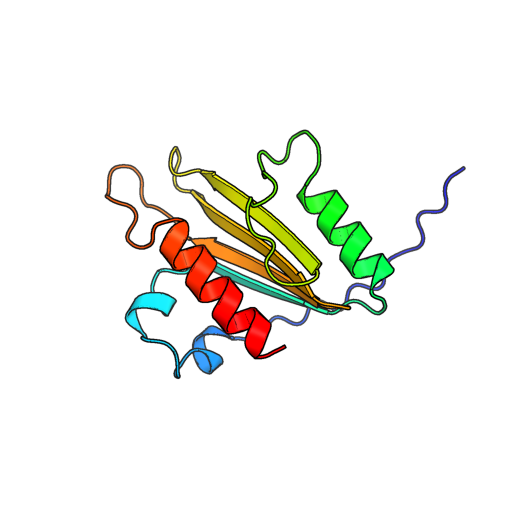 101 ? 20.817 -0.120 -12.273 1.00 54.81 101 ASN A C 1
ATOM 733 O O . ASN A 1 101 ? 21.801 -0.809 -12.538 1.00 54.81 101 ASN A O 1
ATOM 737 N N . GLY A 1 102 ? 20.157 0.596 -13.188 1.00 52.19 102 GLY A N 1
ATOM 738 C CA . GLY A 1 102 ? 20.565 0.715 -14.593 1.00 52.19 102 GLY A CA 1
ATOM 739 C C . GLY A 1 102 ? 19.766 -0.126 -15.591 1.00 52.19 102 GLY A C 1
ATOM 740 O O . GLY A 1 102 ? 20.030 -0.010 -16.787 1.00 52.19 102 GLY A O 1
ATOM 741 N N . ASP A 1 103 ? 18.790 -0.911 -15.133 1.00 57.53 103 ASP A N 1
ATOM 742 C CA . ASP A 1 103 ? 17.906 -1.689 -16.005 1.00 57.53 103 ASP A CA 1
ATOM 743 C C . ASP A 1 103 ? 16.594 -0.942 -16.320 1.00 57.53 103 ASP A C 1
ATOM 745 O O . ASP A 1 103 ? 16.347 0.170 -15.863 1.00 57.53 103 ASP A O 1
ATOM 749 N N . THR A 1 104 ? 15.720 -1.529 -17.141 1.00 54.69 104 THR A N 1
ATOM 750 C CA . THR A 1 104 ? 14.340 -1.028 -17.303 1.00 54.69 104 THR A CA 1
ATOM 751 C C . THR A 1 104 ? 13.468 -1.608 -16.185 1.00 54.69 104 THR A C 1
ATOM 753 O O . THR A 1 104 ? 13.589 -2.807 -15.917 1.00 54.69 104 THR A O 1
ATOM 756 N N . PRO A 1 105 ? 12.605 -0.821 -15.512 1.00 54.59 105 PRO A N 1
ATOM 757 C CA . PRO A 1 105 ? 11.648 -1.361 -14.551 1.00 54.59 105 PRO A CA 1
ATOM 758 C C . PRO A 1 105 ? 10.820 -2.474 -15.200 1.00 54.59 105 PRO A C 1
ATOM 760 O O . PRO A 1 105 ? 10.132 -2.236 -16.188 1.00 54.59 105 PRO A O 1
ATOM 763 N N . LEU A 1 106 ? 10.911 -3.699 -14.670 1.00 57.22 106 LEU A N 1
ATOM 764 C CA . LEU A 1 106 ? 10.175 -4.853 -15.209 1.00 57.22 106 LEU A CA 1
ATOM 765 C C . LEU A 1 106 ? 8.664 -4.733 -14.970 1.00 57.22 106 LEU A C 1
ATOM 767 O O . LEU A 1 106 ? 7.872 -5.316 -15.705 1.00 57.22 106 LEU A O 1
ATOM 771 N N . MET A 1 107 ? 8.273 -3.951 -13.962 1.00 66.06 107 MET A N 1
ATOM 772 C CA . MET A 1 107 ? 6.899 -3.550 -13.708 1.00 66.06 107 MET A CA 1
ATOM 773 C C . MET A 1 107 ? 6.888 -2.049 -13.437 1.00 66.06 107 MET A C 1
ATOM 775 O O . MET A 1 107 ? 7.500 -1.581 -12.474 1.00 66.06 107 MET A O 1
ATOM 779 N N . ASP A 1 108 ? 6.245 -1.299 -14.325 1.00 71.56 108 ASP A N 1
ATOM 780 C CA . ASP A 1 108 ? 6.053 0.134 -14.147 1.00 71.56 108 ASP A CA 1
ATOM 781 C C . ASP A 1 108 ? 4.959 0.423 -13.106 1.00 71.56 108 ASP A C 1
ATOM 783 O O . ASP A 1 108 ? 4.251 -0.474 -12.625 1.00 71.56 108 ASP A O 1
ATOM 787 N N . ARG A 1 109 ? 4.813 1.702 -12.748 1.00 75.19 109 ARG A N 1
ATOM 788 C CA . ARG A 1 109 ? 3.793 2.140 -11.795 1.00 75.19 109 ARG A CA 1
ATOM 789 C C . ARG A 1 109 ? 2.384 1.725 -12.229 1.00 75.19 109 ARG A C 1
ATOM 791 O O . ARG A 1 109 ? 1.620 1.252 -11.399 1.00 75.19 109 ARG A O 1
ATOM 798 N N . ALA A 1 110 ? 2.043 1.827 -13.513 1.00 80.62 110 ALA A N 1
ATOM 799 C CA . ALA A 1 110 ? 0.698 1.519 -14.005 1.00 80.62 110 ALA A CA 1
ATOM 800 C C . ALA A 1 110 ? 0.331 0.031 -13.831 1.00 80.62 110 ALA A C 1
ATOM 802 O O . ALA A 1 110 ? -0.800 -0.311 -13.454 1.00 80.62 110 ALA A O 1
ATOM 803 N N . ALA A 1 111 ? 1.288 -0.870 -14.052 1.00 77.81 111 ALA A N 1
ATOM 804 C CA . ALA A 1 111 ? 1.121 -2.290 -13.770 1.00 77.81 111 ALA A CA 1
ATOM 805 C C . ALA A 1 111 ? 0.984 -2.564 -12.258 1.00 77.81 111 ALA A C 1
ATOM 807 O O . ALA A 1 111 ? 0.149 -3.380 -11.855 1.00 77.81 111 ALA A O 1
ATOM 808 N N . LEU A 1 112 ? 1.729 -1.839 -11.415 1.00 79.31 112 LEU A N 1
ATOM 809 C CA . LEU A 1 112 ? 1.622 -1.912 -9.951 1.00 79.31 112 LEU A CA 1
ATOM 810 C C . LEU A 1 112 ? 0.265 -1.421 -9.428 1.00 79.31 112 LEU A C 1
ATOM 812 O O . LEU A 1 112 ? -0.343 -2.074 -8.578 1.00 79.31 112 LEU A O 1
ATOM 816 N N . GLU A 1 113 ? -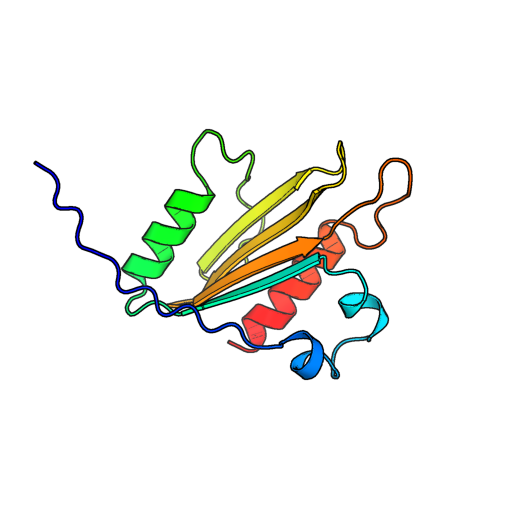0.263 -0.339 -9.990 1.00 84.69 113 GLU A N 1
ATOM 817 C CA . GLU A 1 113 ? -1.611 0.157 -9.698 1.00 84.69 113 GLU A CA 1
ATOM 818 C C . GLU A 1 113 ? -2.691 -0.855 -10.114 1.00 84.69 113 GLU A C 1
ATOM 820 O O . GLU A 1 113 ? -3.641 -1.109 -9.369 1.00 84.69 113 GLU A O 1
ATOM 825 N N . SER A 1 114 ? -2.533 -1.493 -11.278 1.00 83.44 114 SER A N 1
ATOM 826 C CA . SER A 1 114 ? -3.459 -2.532 -11.755 1.00 83.44 114 SER A CA 1
ATOM 827 C C . SER A 1 114 ? -3.485 -3.745 -10.820 1.00 83.44 114 SER A C 1
ATOM 829 O O . SER A 1 114 ? -4.561 -4.259 -10.490 1.00 83.44 114 SER A O 1
ATOM 831 N N . LEU A 1 115 ? -2.313 -4.175 -10.339 1.00 80.94 115 LEU A N 1
ATOM 832 C CA . LEU A 1 115 ? -2.206 -5.237 -9.341 1.00 80.94 115 LEU A CA 1
ATOM 833 C C . LEU A 1 115 ? -2.868 -4.826 -8.020 1.00 80.94 115 LEU A C 1
ATOM 835 O O . LEU A 1 115 ? -3.643 -5.605 -7.462 1.00 80.94 115 LEU A O 1
ATOM 839 N N . ALA A 1 116 ? -2.625 -3.600 -7.548 1.00 82.94 116 ALA A N 1
ATOM 840 C CA . ALA A 1 116 ? -3.252 -3.071 -6.341 1.00 82.94 116 ALA A CA 1
ATOM 841 C C . ALA A 1 116 ? -4.786 -3.113 -6.437 1.00 82.94 116 ALA A C 1
ATOM 843 O O . ALA A 1 116 ? -5.422 -3.694 -5.557 1.00 82.94 116 ALA A O 1
ATOM 844 N N . ARG A 1 117 ? -5.380 -2.642 -7.544 1.00 83.75 117 ARG A N 1
ATOM 845 C CA . ARG A 1 117 ? -6.838 -2.724 -7.781 1.00 83.75 117 ARG A CA 1
ATOM 846 C C . ARG A 1 117 ? -7.353 -4.164 -7.736 1.00 83.75 117 ARG A C 1
ATOM 848 O O . ARG A 1 117 ? -8.397 -4.439 -7.138 1.00 83.75 117 ARG A O 1
ATOM 855 N N . ALA A 1 118 ? -6.613 -5.102 -8.328 1.00 82.06 118 ALA A N 1
ATOM 856 C CA . ALA A 1 118 ? -6.972 -6.517 -8.304 1.00 82.06 118 ALA A CA 1
ATOM 857 C C . ALA A 1 118 ? -6.926 -7.115 -6.883 1.00 82.06 118 ALA A C 1
ATOM 859 O O . ALA A 1 118 ? -7.730 -7.999 -6.566 1.00 82.06 118 ALA A O 1
ATOM 860 N N . VAL A 1 119 ? -6.012 -6.656 -6.023 1.00 79.38 119 VAL A N 1
ATOM 861 C CA . VAL A 1 119 ? -5.962 -7.043 -4.603 1.00 79.38 119 VAL A CA 1
ATOM 862 C C . VAL A 1 119 ? -7.137 -6.431 -3.839 1.00 79.38 119 VAL A C 1
ATOM 864 O O . VAL A 1 119 ? -7.826 -7.151 -3.120 1.00 79.38 119 VAL A O 1
ATOM 867 N N . THR A 1 120 ? -7.432 -5.145 -4.040 1.00 81.50 120 THR A N 1
ATOM 868 C CA . THR A 1 120 ? -8.556 -4.442 -3.393 1.00 81.50 120 THR A CA 1
ATOM 869 C C . THR A 1 120 ? -9.905 -5.111 -3.654 1.00 81.50 120 THR A C 1
ATOM 871 O O . THR A 1 120 ? -10.757 -5.133 -2.767 1.00 81.50 120 THR A O 1
ATOM 874 N N . GLY A 1 121 ? -10.119 -5.679 -4.845 1.00 74.12 121 GLY A N 1
ATOM 875 C CA . GLY A 1 121 ? -11.346 -6.414 -5.181 1.00 74.12 121 GLY A CA 1
ATOM 876 C C . GLY A 1 121 ? -11.534 -7.739 -4.426 1.00 74.12 121 GLY A C 1
ATOM 877 O O . GLY A 1 121 ? -12.617 -8.315 -4.484 1.00 74.12 121 GLY A O 1
ATOM 878 N N . ARG A 1 122 ? -10.497 -8.231 -3.735 1.00 77.06 122 ARG A N 1
ATOM 879 C CA . ARG A 1 122 ? -10.493 -9.505 -2.990 1.00 77.06 122 ARG A CA 1
ATOM 880 C C . ARG A 1 122 ? -10.490 -9.333 -1.466 1.00 77.06 122 ARG A C 1
ATOM 882 O O . ARG A 1 122 ? -10.544 -10.339 -0.761 1.00 77.06 122 ARG A O 1
ATOM 889 N N . LEU A 1 123 ? -10.388 -8.091 -0.992 1.00 69.94 123 LEU A N 1
ATOM 890 C CA . LEU A 1 123 ? -10.542 -7.683 0.408 1.00 69.94 123 LEU A CA 1
ATOM 891 C C . LEU A 1 123 ? -11.997 -7.308 0.682 1.00 69.94 123 LEU A C 1
ATOM 893 O O . LEU A 1 123 ? -12.503 -7.671 1.757 1.00 69.94 123 LEU A O 1
#

pLDDT: mean 71.45, std 16.68, range [37.38, 92.94]

Foldseek 3Di:
DDDPPPFPWDFDPDPCLVVCPVPPNLVSVFWPDKGKTFGPWQVSVVVVVCVCVPPPNQWDWDPDAQAPGKIKHAPLDPFWGIKIWHDHTRMIIITTGTHDPPDDRPAHPVNVVVVSNVVSVVD

Secondary structure (DSSP, 8-state):
---------B-----HHHHGGGS-HHHHHTEEEEEEEE-SSHHHHHHHHHHHT-TTS--EE-SS-STTEEEEEEETTTT-EEEEEEEETTEEEEEEE---TTS--SS-HHHHHHHHHHHHTT-

Radius of gyration: 14.88 Å; chains: 1; bounding box: 32×35×44 Å